Protein AF-A0A2X2TA11-F1 (afdb_monomer_lite)

pLDDT: mean 82.85, std 20.03, range [36.31, 98.5]

InterPro domains:
  IPR004534 L-seryl-tRNA(Sec) selenium transferase [MF_00423] (1-132)
  IPR015421 Pyridoxal phosphate-dependent transferase, major domain [G3DSA:3.40.640.10] (2-82)
  IPR015424 Pyridoxal phosphate-dependent transferase [SSF53383] (2-75)
  IPR018319 L-seryl-tRNA selenium transferase-like [PF03841] (3-104)

Organism: NCBI:txid158822

Structure (mmCIF, N/CA/C/O backbone):
data_AF-A0A2X2TA11-F1
#
_entry.id   AF-A0A2X2TA11-F1
#
loop_
_atom_site.group_PDB
_atom_site.id
_atom_site.type_symbol
_atom_site.label_atom_id
_atom_site.label_alt_id
_atom_site.label_comp_id
_atom_site.label_asym_id
_atom_site.label_entity_id
_atom_site.label_seq_id
_atom_site.pdbx_PDB_ins_code
_atom_site.Cartn_x
_atom_site.Cartn_y
_atom_site.Cartn_z
_atom_site.occupancy
_atom_site.B_iso_or_equiv
_atom_site.auth_seq_id
_atom_site.auth_comp_id
_atom_site.auth_asym_id
_atom_site.auth_atom_id
_atom_site.pdbx_PDB_model_num
ATOM 1 N N . MET A 1 1 ? -4.614 -11.323 -5.268 1.00 84.50 1 MET A N 1
ATOM 2 C CA . MET A 1 1 ? -4.773 -9.848 -5.232 1.00 84.50 1 MET A CA 1
ATOM 3 C C . MET A 1 1 ? -5.744 -9.474 -4.120 1.00 84.50 1 MET A C 1
ATOM 5 O O . MET A 1 1 ? -6.623 -10.289 -3.857 1.00 84.50 1 MET A O 1
ATOM 9 N N . PRO A 1 2 ? -5.615 -8.305 -3.462 1.00 90.44 2 PRO A N 1
ATOM 10 C CA . PRO A 1 2 ? -6.507 -7.909 -2.367 1.00 90.44 2 PRO A CA 1
ATOM 11 C C . PRO A 1 2 ? -7.999 -8.025 -2.713 1.00 90.44 2 PRO A C 1
ATOM 13 O O . PRO A 1 2 ? -8.773 -8.496 -1.892 1.00 90.44 2 PRO A O 1
ATOM 16 N N . GLN A 1 3 ? -8.385 -7.692 -3.947 1.00 91.44 3 GLN A N 1
ATOM 17 C CA . GLN A 1 3 ? -9.758 -7.811 -4.448 1.00 91.44 3 GLN A CA 1
ATOM 18 C C . GLN A 1 3 ? -10.260 -9.261 -4.445 1.00 91.44 3 GLN A C 1
ATOM 20 O O . GLN A 1 3 ? -11.369 -9.512 -3.988 1.00 91.44 3 GLN A O 1
ATOM 25 N N . GLN A 1 4 ? -9.431 -10.210 -4.897 1.00 95.94 4 GLN A N 1
ATOM 26 C CA . GLN A 1 4 ? -9.780 -11.634 -4.900 1.00 95.94 4 GLN A CA 1
ATOM 27 C C . GLN A 1 4 ? -9.968 -12.154 -3.474 1.00 95.94 4 GLN A C 1
ATOM 29 O O . GLN A 1 4 ? -10.971 -12.783 -3.193 1.00 95.94 4 GLN A O 1
ATOM 34 N N . LEU A 1 5 ? -9.063 -11.810 -2.551 1.00 96.31 5 LEU A N 1
ATOM 35 C CA . LEU A 1 5 ? -9.181 -12.229 -1.149 1.00 96.31 5 LEU A CA 1
ATOM 36 C C . LEU A 1 5 ? -10.492 -11.735 -0.518 1.00 96.31 5 LEU A C 1
ATOM 38 O O . LEU A 1 5 ? -11.152 -12.474 0.206 1.00 96.31 5 LEU A O 1
ATOM 42 N N . ILE A 1 6 ? -10.889 -10.494 -0.811 1.00 95.25 6 ILE A N 1
ATOM 43 C CA . ILE A 1 6 ? -12.180 -9.959 -0.365 1.00 95.25 6 ILE A CA 1
ATOM 44 C C . ILE A 1 6 ? -13.349 -10.714 -1.014 1.00 95.25 6 ILE A C 1
ATOM 46 O O . ILE A 1 6 ? -14.307 -11.041 -0.315 1.00 95.25 6 ILE A O 1
ATOM 50 N N . ALA A 1 7 ? -13.270 -11.017 -2.314 1.00 95.25 7 ALA A N 1
ATOM 51 C CA . ALA A 1 7 ? -14.279 -11.813 -3.017 1.00 95.25 7 ALA A CA 1
ATOM 52 C C . ALA A 1 7 ? -14.405 -13.238 -2.443 1.00 95.25 7 ALA A C 1
ATOM 54 O O . ALA A 1 7 ? -15.515 -13.747 -2.320 1.00 95.25 7 ALA A O 1
ATOM 55 N N . ASP A 1 8 ? -13.294 -13.824 -1.990 1.00 97.12 8 ASP A N 1
ATOM 56 C CA . ASP A 1 8 ? -13.226 -15.139 -1.339 1.00 97.12 8 ASP A CA 1
ATOM 57 C C . ASP A 1 8 ? -13.748 -15.118 0.116 1.00 97.12 8 ASP A C 1
ATOM 59 O O . ASP A 1 8 ? -13.696 -16.121 0.827 1.00 97.12 8 ASP A O 1
ATOM 63 N N . GLY A 1 9 ? -14.249 -13.975 0.596 1.00 95.50 9 GLY A N 1
ATOM 64 C CA . GLY A 1 9 ? -14.864 -13.840 1.917 1.00 95.50 9 GLY A CA 1
ATOM 65 C C . GLY A 1 9 ? -13.893 -13.495 3.049 1.00 95.50 9 GLY A C 1
ATOM 66 O O . GLY A 1 9 ? -14.302 -13.451 4.218 1.00 95.50 9 GLY A O 1
ATOM 67 N N . VAL A 1 10 ? -12.625 -13.190 2.744 1.00 97.69 10 VAL A N 1
ATOM 68 C CA . VAL A 1 10 ? -11.676 -12.699 3.750 1.00 97.69 10 VAL A CA 1
ATOM 69 C C . VAL A 1 10 ? -12.201 -11.388 4.336 1.00 97.69 10 VAL A C 1
ATOM 71 O O . VAL A 1 10 ? -12.511 -10.429 3.635 1.00 97.69 10 VAL A O 1
ATOM 74 N N . SER A 1 11 ? -12.316 -11.336 5.663 1.00 97.25 11 SER A N 1
ATOM 75 C CA . SER A 1 11 ? -12.972 -10.209 6.340 1.00 97.25 11 SER A CA 1
ATOM 76 C C . SER A 1 11 ? -12.091 -8.958 6.449 1.00 97.25 11 SER A C 1
ATOM 78 O O . SER A 1 11 ? -12.622 -7.855 6.605 1.00 97.25 11 SER A O 1
ATOM 80 N N . LEU A 1 12 ? -10.768 -9.128 6.381 1.00 97.50 12 LEU A N 1
ATOM 81 C CA . LEU A 1 12 ? -9.776 -8.061 6.460 1.00 97.50 12 LEU A CA 1
ATOM 82 C C . LEU A 1 12 ? -8.499 -8.470 5.714 1.00 97.50 12 LEU A C 1
ATOM 84 O O . LEU A 1 12 ? -7.983 -9.563 5.926 1.00 97.50 12 LEU A O 1
ATOM 88 N N . VAL A 1 13 ? -7.969 -7.578 4.885 1.00 97.88 13 VAL A N 1
ATOM 89 C CA . VAL A 1 13 ? -6.713 -7.755 4.149 1.00 97.88 13 VAL A CA 1
ATOM 90 C C . VAL A 1 13 ? -5.826 -6.551 4.431 1.00 97.88 13 VAL A C 1
ATOM 92 O O . VAL A 1 13 ? -6.295 -5.412 4.384 1.00 97.88 13 VAL A O 1
ATOM 95 N N . SER A 1 14 ? -4.544 -6.789 4.707 1.00 97.00 14 SER A N 1
ATOM 96 C CA . SER A 1 14 ? -3.542 -5.734 4.844 1.00 97.00 14 SER A CA 1
ATOM 97 C C . SER A 1 14 ? -2.377 -5.942 3.883 1.00 97.00 14 SER A C 1
ATOM 99 O O . SER A 1 14 ? -2.010 -7.071 3.559 1.00 97.00 14 SER A O 1
ATOM 101 N N . PHE A 1 15 ? -1.811 -4.846 3.386 1.00 97.25 15 PHE A N 1
ATOM 102 C CA . PHE A 1 15 ? -0.679 -4.880 2.463 1.00 97.25 15 PHE A CA 1
ATOM 103 C C . PHE A 1 15 ? 0.114 -3.569 2.488 1.00 97.25 15 PHE A C 1
ATOM 105 O O . PHE A 1 15 ? -0.362 -2.539 2.968 1.00 97.25 15 PHE A O 1
ATOM 112 N N . SER A 1 16 ? 1.349 -3.622 1.988 1.00 96.69 16 SER A N 1
ATOM 113 C CA . SER A 1 16 ? 2.240 -2.460 1.892 1.00 96.69 16 SER A CA 1
ATOM 114 C C . SER A 1 16 ? 1.967 -1.657 0.614 1.00 96.69 16 SER A C 1
ATOM 116 O O . SER A 1 16 ? 1.782 -2.245 -0.453 1.00 96.69 16 SER A O 1
ATOM 118 N N . GLY A 1 17 ? 1.980 -0.328 0.712 1.00 96.62 17 GLY A N 1
ATOM 119 C CA . GLY A 1 17 ? 1.769 0.585 -0.417 1.00 96.62 17 GLY A CA 1
ATOM 120 C C . GLY A 1 17 ? 2.990 0.789 -1.322 1.00 96.62 17 GLY A C 1
ATOM 121 O O . GLY A 1 17 ? 2.832 1.090 -2.499 1.00 96.62 17 GLY A O 1
ATOM 122 N N . ASP A 1 18 ? 4.196 0.557 -0.814 1.00 96.88 18 ASP A N 1
ATOM 123 C CA . ASP A 1 18 ? 5.486 0.784 -1.486 1.00 96.88 18 ASP A CA 1
ATOM 124 C C . ASP A 1 18 ? 6.047 -0.435 -2.225 1.00 96.88 18 ASP A C 1
ATOM 126 O O . ASP A 1 18 ? 7.089 -0.357 -2.872 1.00 96.88 18 ASP A O 1
ATOM 130 N N . LYS A 1 19 ? 5.359 -1.576 -2.140 1.00 94.44 19 LYS A N 1
ATOM 131 C CA . LYS A 1 19 ? 5.735 -2.804 -2.849 1.00 94.44 19 LYS A CA 1
ATOM 132 C C . LYS A 1 19 ? 5.117 -2.809 -4.247 1.00 94.44 19 LYS A C 1
ATOM 134 O O . LYS A 1 19 ? 5.320 -1.893 -5.034 1.00 94.44 19 LYS A O 1
ATOM 139 N N . LEU A 1 20 ? 4.317 -3.828 -4.556 1.00 94.38 20 LEU A N 1
ATOM 140 C CA . LEU A 1 20 ? 3.701 -3.996 -5.872 1.00 94.38 20 LEU A CA 1
ATOM 141 C C . LEU A 1 20 ? 2.702 -2.887 -6.219 1.00 94.38 20 LEU A C 1
ATOM 143 O O . LEU A 1 20 ? 2.486 -2.632 -7.397 1.00 94.38 20 LEU A O 1
ATOM 147 N N . LEU A 1 21 ? 2.129 -2.207 -5.217 1.00 95.75 21 LEU A N 1
ATOM 148 C CA . LEU A 1 21 ? 1.280 -1.045 -5.471 1.00 95.75 21 LEU A CA 1
ATOM 149 C C . LEU A 1 21 ? 2.086 0.130 -6.056 1.00 95.75 21 LEU A C 1
ATOM 151 O O . LEU A 1 21 ? 1.520 0.908 -6.814 1.00 95.75 21 LEU A O 1
ATOM 155 N N . GLY A 1 22 ? 3.386 0.247 -5.765 1.00 96.38 22 GLY A N 1
ATOM 156 C CA . GLY A 1 22 ? 4.263 1.280 -6.326 1.00 96.38 22 GLY A CA 1
ATOM 157 C C . GLY A 1 22 ? 4.032 2.700 -5.801 1.00 96.38 22 GLY A C 1
ATOM 158 O O . GLY A 1 22 ? 4.426 3.657 -6.462 1.00 96.38 22 GLY A O 1
ATOM 159 N N . GLY A 1 23 ? 3.379 2.835 -4.646 1.00 97.06 23 GLY A N 1
ATOM 160 C CA . GLY A 1 23 ? 3.151 4.101 -3.952 1.00 97.06 23 GLY A CA 1
ATOM 161 C C . GLY A 1 23 ? 4.181 4.388 -2.850 1.00 97.06 23 GLY A C 1
ATOM 162 O O . GLY A 1 23 ? 5.273 3.822 -2.853 1.00 97.06 23 GLY A O 1
ATOM 163 N N . PRO A 1 24 ? 3.863 5.279 -1.894 1.00 97.94 24 PRO A N 1
ATOM 164 C CA . PRO A 1 24 ? 4.735 5.571 -0.758 1.00 97.94 24 PRO A CA 1
ATOM 165 C C . PRO A 1 24 ? 4.691 4.461 0.303 1.00 97.94 24 PRO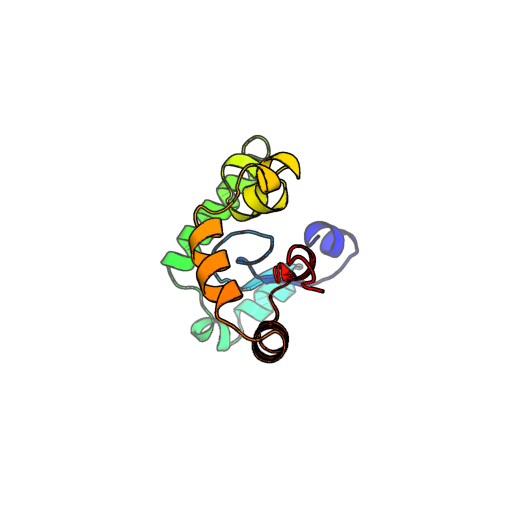 A C 1
ATOM 167 O O . PRO A 1 24 ? 3.796 3.608 0.302 1.00 97.94 24 PRO A O 1
ATOM 170 N N . GLN A 1 25 ? 5.620 4.517 1.264 1.00 97.31 25 GLN A N 1
ATOM 171 C CA . GLN A 1 25 ? 5.610 3.633 2.430 1.00 97.31 25 GLN A CA 1
ATOM 172 C C . GLN A 1 25 ? 4.316 3.833 3.228 1.00 97.31 25 GLN A C 1
ATOM 174 O O . GLN A 1 25 ? 4.113 4.851 3.885 1.00 97.31 25 GLN A O 1
ATOM 179 N N . ALA A 1 26 ? 3.432 2.841 3.171 1.00 97.25 26 ALA A N 1
ATOM 180 C CA . ALA A 1 26 ? 2.137 2.872 3.834 1.00 97.25 26 ALA A CA 1
ATOM 181 C C . ALA A 1 26 ? 1.662 1.453 4.162 1.00 97.25 26 ALA A C 1
ATOM 183 O O . ALA A 1 26 ? 1.904 0.515 3.402 1.00 97.25 26 ALA A O 1
ATOM 184 N N . GLY A 1 27 ? 0.947 1.303 5.277 1.00 96.94 27 GLY A N 1
ATOM 185 C CA . GLY A 1 27 ? 0.140 0.119 5.563 1.00 96.94 27 GLY A CA 1
ATOM 186 C C . GLY A 1 27 ? -1.308 0.379 5.163 1.00 96.94 27 GLY A C 1
ATOM 187 O O . GLY A 1 27 ? -1.940 1.280 5.710 1.00 96.94 27 GLY A O 1
ATOM 188 N N . ILE A 1 28 ? -1.831 -0.394 4.216 1.00 97.12 28 ILE A N 1
ATOM 189 C CA . ILE A 1 28 ? -3.209 -0.277 3.730 1.00 97.12 28 ILE A CA 1
ATOM 190 C C . ILE A 1 28 ? -4.008 -1.446 4.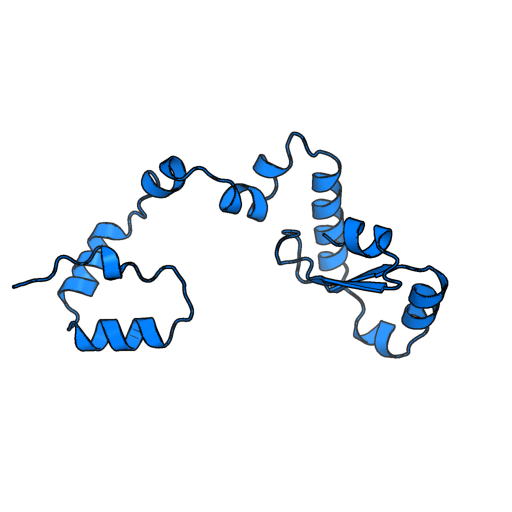291 1.00 97.12 28 ILE A C 1
ATOM 192 O O . ILE A 1 28 ? -3.554 -2.587 4.234 1.00 97.12 28 ILE A O 1
ATOM 196 N N . ILE A 1 29 ? -5.189 -1.160 4.837 1.00 97.06 29 ILE A N 1
ATOM 197 C CA . ILE A 1 29 ? -6.115 -2.160 5.372 1.00 97.06 29 ILE A CA 1
ATOM 198 C C . ILE A 1 29 ? -7.461 -1.984 4.667 1.00 97.06 29 ILE A C 1
ATOM 200 O O . ILE A 1 29 ? -8.022 -0.889 4.673 1.00 97.06 29 ILE A O 1
ATOM 204 N N . VAL A 1 30 ? -7.980 -3.061 4.081 1.00 96.88 30 VAL A N 1
ATOM 205 C CA . VAL A 1 30 ? -9.290 -3.114 3.414 1.00 96.88 30 VAL A CA 1
ATOM 206 C C . VAL A 1 30 ? -10.106 -4.275 3.976 1.00 96.88 30 VAL A C 1
ATOM 208 O O . VAL A 1 30 ? -9.548 -5.303 4.355 1.00 96.88 30 VAL A O 1
ATOM 211 N N . GLY A 1 31 ? -11.426 -4.131 4.066 1.00 96.81 31 GLY A N 1
ATOM 212 C CA . GLY A 1 31 ? -12.286 -5.186 4.599 1.00 96.81 31 GLY A CA 1
ATOM 213 C C . GLY A 1 31 ? -13.642 -4.680 5.072 1.00 96.81 31 GLY A C 1
ATOM 214 O O . GLY A 1 31 ? -14.101 -3.610 4.674 1.00 96.81 31 GLY A O 1
ATOM 215 N N . LYS A 1 32 ? -14.287 -5.462 5.942 1.00 97.00 32 LYS A N 1
ATOM 216 C CA . LYS A 1 32 ? -15.632 -5.172 6.460 1.00 97.00 32 LYS A CA 1
ATOM 217 C C . LYS A 1 32 ? -15.655 -3.883 7.285 1.00 97.00 32 LYS A C 1
ATOM 219 O O . LYS A 1 32 ? -14.847 -3.715 8.199 1.00 97.00 32 LYS A O 1
ATOM 224 N N . LYS A 1 33 ? -16.654 -3.027 7.035 1.00 97.44 33 LYS A N 1
ATOM 225 C CA . LYS A 1 33 ? -16.837 -1.723 7.700 1.00 97.44 33 LYS A CA 1
ATOM 226 C C . LYS A 1 33 ? -16.734 -1.802 9.229 1.00 97.44 33 LYS A C 1
ATOM 228 O O . LYS A 1 33 ? -15.927 -1.084 9.807 1.00 97.44 33 LYS A O 1
ATOM 233 N N . ALA A 1 34 ? -17.446 -2.739 9.860 1.00 97.88 34 ALA A N 1
ATOM 234 C CA . ALA A 1 34 ? -17.429 -2.912 11.317 1.00 97.88 34 ALA A CA 1
ATOM 235 C C . ALA A 1 34 ? -16.026 -3.218 11.887 1.00 97.88 34 ALA A C 1
ATOM 237 O O . ALA A 1 34 ? -15.677 -2.764 12.976 1.00 97.88 34 ALA A O 1
ATOM 238 N N . LEU A 1 35 ? -15.187 -3.961 11.149 1.00 97.81 35 LEU A N 1
ATOM 239 C CA . LEU A 1 35 ? -13.807 -4.242 11.565 1.00 97.81 35 LEU A CA 1
ATOM 240 C C . LEU A 1 35 ? -12.909 -3.016 11.392 1.00 97.81 35 LEU A C 1
ATOM 242 O O . LEU A 1 35 ? -12.091 -2.730 12.265 1.00 97.81 35 LEU A O 1
ATOM 246 N N . ILE A 1 36 ? -13.084 -2.268 10.300 1.00 97.69 36 ILE A N 1
ATOM 247 C CA . ILE A 1 36 ? -12.357 -1.016 10.067 1.00 97.69 36 ILE A CA 1
ATOM 248 C C . ILE A 1 36 ? -12.697 0.013 11.149 1.00 97.69 36 ILE A C 1
ATOM 250 O O . ILE A 1 36 ? -11.789 0.630 11.695 1.00 97.69 36 ILE A O 1
ATOM 254 N N . GLU A 1 37 ? -13.970 0.165 11.514 1.00 97.62 37 GLU A N 1
ATOM 255 C CA . GLU A 1 37 ? -14.410 1.065 12.590 1.00 97.62 37 GLU A CA 1
ATOM 256 C C . GLU A 1 37 ? -13.775 0.695 13.935 1.00 97.62 37 GLU A C 1
ATOM 258 O O . GLU A 1 37 ? -13.242 1.567 14.623 1.00 97.62 37 GLU A O 1
ATOM 263 N N . ARG A 1 38 ? -13.714 -0.602 14.262 1.00 97.44 38 ARG A N 1
ATOM 264 C CA . ARG A 1 38 ? -13.037 -1.096 15.470 1.00 97.44 38 ARG A CA 1
ATOM 265 C C . ARG A 1 38 ? -11.527 -0.825 15.465 1.00 97.44 38 ARG A C 1
ATOM 267 O O . ARG A 1 38 ? -10.962 -0.473 16.497 1.00 97.44 38 ARG A O 1
ATOM 274 N N . ILE A 1 39 ? -10.854 -0.968 14.322 1.00 96.81 39 ILE A N 1
ATOM 275 C CA . ILE A 1 39 ? -9.432 -0.596 14.183 1.00 96.81 39 ILE A CA 1
ATOM 276 C C . ILE A 1 39 ? -9.273 0.918 14.351 1.00 96.81 39 ILE A C 1
ATOM 278 O O . ILE A 1 39 ? -8.343 1.392 15.003 1.00 96.81 39 ILE A O 1
ATOM 282 N N . GLN A 1 40 ? -10.207 1.689 13.799 1.00 95.94 40 GLN A N 1
ATOM 283 C CA . GLN A 1 40 ? -10.189 3.141 13.861 1.00 95.94 40 GLN A CA 1
ATOM 284 C C . GLN A 1 40 ? -10.468 3.720 15.255 1.00 95.94 40 GLN A C 1
ATOM 286 O O . GLN A 1 40 ? -10.136 4.885 15.480 1.00 95.94 40 GLN A O 1
ATOM 291 N N . SER A 1 41 ? -11.057 2.959 16.175 1.00 97.06 41 SER A N 1
ATOM 292 C CA . SER A 1 41 ? -11.219 3.367 17.573 1.00 97.06 41 SER A CA 1
ATOM 293 C C . SER A 1 41 ? -10.023 2.986 18.455 1.00 97.06 41 SER A C 1
ATOM 295 O O . SER A 1 41 ? -9.989 3.356 19.625 1.00 97.06 41 SER A O 1
ATOM 297 N N . HIS A 1 42 ? -9.039 2.241 17.935 1.00 97.38 42 HIS A N 1
ATOM 298 C CA . HIS A 1 42 ? -7.903 1.771 18.727 1.00 97.38 42 HIS A CA 1
ATOM 299 C C . HIS A 1 42 ? -6.962 2.932 19.124 1.00 97.38 42 HIS A C 1
ATOM 301 O O . HIS A 1 42 ? -6.606 3.736 18.255 1.00 97.38 42 HIS A O 1
ATOM 307 N N . PRO A 1 43 ? -6.458 3.002 20.377 1.00 96.88 43 PRO A N 1
ATOM 308 C CA . PRO A 1 43 ? -5.584 4.093 20.838 1.00 96.88 43 PRO A CA 1
ATOM 309 C C . PRO A 1 43 ? -4.334 4.312 19.969 1.00 96.88 43 PRO A C 1
ATOM 311 O O . PRO A 1 43 ? -3.913 5.445 19.730 1.00 96.88 43 PRO A O 1
ATOM 314 N N . LEU A 1 44 ? -3.777 3.228 19.415 1.00 96.50 44 LEU A N 1
ATOM 315 C CA . LEU A 1 44 ? -2.616 3.292 18.516 1.00 96.50 44 LEU A CA 1
ATOM 316 C C . LEU A 1 44 ? -2.888 4.004 17.182 1.00 96.50 44 LEU A C 1
ATOM 318 O O . LEU A 1 44 ? -1.926 4.392 16.522 1.00 96.50 44 LEU A O 1
ATOM 322 N N . LYS A 1 45 ? -4.147 4.247 16.781 1.00 94.62 45 LYS A N 1
ATOM 323 C CA . LYS A 1 45 ? -4.460 4.967 15.531 1.00 94.62 45 LYS A CA 1
ATOM 324 C C . LYS A 1 45 ? -3.735 6.303 15.451 1.00 94.62 45 LYS A C 1
ATOM 326 O O . LYS A 1 45 ? -3.254 6.678 14.387 1.00 94.62 45 LYS A O 1
ATOM 331 N N . ARG A 1 46 ? -3.659 7.039 16.565 1.00 95.19 46 ARG A N 1
ATOM 332 C CA . ARG A 1 46 ? -3.026 8.361 16.571 1.00 95.19 46 ARG A CA 1
ATOM 333 C C . ARG A 1 46 ? -1.515 8.280 16.363 1.00 95.19 46 ARG A C 1
ATOM 335 O O . ARG A 1 46 ? -0.968 9.176 15.717 1.00 95.19 46 ARG A O 1
ATOM 342 N N . ALA A 1 47 ? -0.879 7.242 16.901 1.00 96.50 47 ALA A N 1
ATOM 343 C CA . ALA A 1 47 ? 0.553 6.994 16.772 1.00 96.50 47 ALA A CA 1
ATOM 344 C C . ALA A 1 47 ? 0.921 6.468 15.375 1.00 96.50 47 ALA A C 1
ATOM 346 O O . ALA A 1 47 ? 1.950 6.848 14.834 1.00 96.50 47 ALA A O 1
ATOM 347 N N . LEU A 1 48 ? 0.050 5.652 14.772 1.00 95.75 48 LEU A N 1
ATOM 348 C CA . LEU A 1 48 ? 0.255 5.024 13.460 1.00 95.75 48 LEU A CA 1
ATOM 349 C C . LEU A 1 48 ? -0.350 5.822 12.291 1.00 95.75 48 LEU A C 1
ATOM 351 O O . LEU A 1 48 ? -0.456 5.314 11.175 1.00 95.75 48 LEU A O 1
ATOM 355 N N . ARG A 1 49 ? -0.804 7.057 12.531 1.00 95.88 49 ARG A N 1
ATOM 356 C CA . ARG A 1 49 ? -1.433 7.883 11.496 1.00 95.88 49 ARG A CA 1
ATOM 357 C C . ARG A 1 49 ? -0.396 8.291 10.449 1.00 95.88 49 ARG A C 1
ATOM 359 O O . ARG A 1 49 ? 0.610 8.897 10.802 1.00 95.88 49 ARG A O 1
ATOM 366 N N . ALA A 1 50 ? -0.706 8.047 9.177 1.00 96.38 50 ALA A N 1
ATOM 367 C CA . ALA A 1 50 ? 0.090 8.539 8.058 1.00 96.38 50 ALA A CA 1
ATOM 368 C C . ALA A 1 50 ? 0.192 10.074 8.071 1.00 96.38 50 ALA A C 1
ATOM 370 O O . ALA A 1 50 ? -0.764 10.781 8.411 1.00 96.38 50 ALA A O 1
ATOM 371 N N . ASP A 1 51 ? 1.359 10.592 7.706 1.00 97.31 51 ASP A N 1
ATOM 372 C CA . ASP A 1 51 ? 1.578 12.022 7.548 1.00 97.31 51 ASP A CA 1
ATOM 373 C C . ASP A 1 51 ? 0.939 12.554 6.249 1.00 97.31 51 ASP A C 1
ATOM 375 O O . ASP A 1 51 ? 0.488 11.805 5.376 1.00 97.31 51 ASP A O 1
ATOM 379 N N . LYS A 1 52 ? 0.897 13.885 6.122 1.00 97.88 52 LYS A N 1
ATOM 380 C CA . LYS A 1 52 ? 0.257 14.573 4.993 1.00 97.88 52 LYS A CA 1
ATOM 381 C C . LYS A 1 52 ? 0.908 14.231 3.648 1.00 97.88 52 LYS A C 1
ATOM 383 O O . LYS A 1 52 ? 0.192 14.126 2.655 1.00 97.88 52 LYS A O 1
ATOM 388 N N . MET A 1 53 ? 2.229 14.058 3.609 1.00 98.25 53 MET A N 1
ATOM 389 C CA . MET A 1 53 ? 2.953 13.757 2.374 1.00 98.25 53 MET A CA 1
ATOM 390 C C . MET A 1 53 ? 2.693 12.320 1.936 1.00 98.25 53 MET A C 1
ATOM 392 O O . MET A 1 53 ? 2.395 12.095 0.765 1.00 98.25 53 MET A O 1
ATOM 396 N N . THR A 1 54 ? 2.707 11.369 2.872 1.00 97.94 54 THR A N 1
ATOM 397 C CA . THR A 1 54 ? 2.348 9.972 2.586 1.00 97.94 54 THR A CA 1
ATOM 398 C C . THR A 1 54 ? 0.926 9.863 2.040 1.00 97.94 54 THR A C 1
ATOM 400 O O . THR A 1 54 ? 0.707 9.181 1.040 1.00 97.94 54 THR A O 1
ATOM 403 N N . LEU A 1 55 ? -0.044 10.573 2.629 1.00 98.19 55 LEU A N 1
ATOM 404 C CA . LEU A 1 55 ? -1.421 10.583 2.124 1.00 98.19 55 LEU A CA 1
ATOM 405 C C . LEU A 1 55 ? -1.527 11.195 0.719 1.00 98.19 55 LEU A C 1
ATOM 407 O O . LEU A 1 55 ? -2.170 10.600 -0.142 1.00 98.19 55 LEU A O 1
ATOM 411 N N . ALA A 1 56 ? -0.866 12.328 0.462 1.00 98.50 56 ALA A N 1
ATOM 412 C CA . ALA A 1 56 ? -0.880 12.975 -0.853 1.00 98.50 56 ALA A CA 1
ATOM 413 C C . ALA A 1 56 ? -0.222 12.106 -1.942 1.00 98.50 56 ALA A C 1
ATOM 415 O O . ALA A 1 56 ? -0.753 11.969 -3.044 1.00 98.50 56 ALA A O 1
ATOM 416 N N . ALA A 1 57 ? 0.912 11.473 -1.630 1.00 98.25 57 ALA A N 1
ATOM 417 C CA . ALA A 1 57 ? 1.597 10.567 -2.547 1.00 98.25 57 ALA A CA 1
ATOM 418 C C . ALA A 1 57 ? 0.781 9.290 -2.808 1.00 98.25 57 ALA A C 1
ATOM 420 O O . ALA A 1 57 ? 0.723 8.808 -3.943 1.00 98.25 57 ALA A O 1
ATOM 421 N N . LEU A 1 58 ? 0.113 8.754 -1.780 1.00 98.38 58 LEU A N 1
ATOM 422 C CA . LEU A 1 58 ? -0.765 7.599 -1.932 1.00 98.38 58 LEU A CA 1
ATOM 423 C C . LEU A 1 58 ? -1.985 7.947 -2.792 1.00 98.38 58 LEU A C 1
ATOM 425 O O . LEU A 1 58 ? -2.321 7.180 -3.688 1.00 98.38 58 LEU A O 1
ATOM 429 N N . GLU A 1 59 ? -2.606 9.110 -2.585 1.00 98.31 59 GLU A N 1
ATOM 430 C CA . GLU A 1 59 ? -3.707 9.587 -3.427 1.00 98.31 59 GLU A CA 1
ATOM 431 C C . GLU A 1 59 ? -3.276 9.719 -4.892 1.00 98.31 59 GLU A C 1
ATOM 433 O O . GLU A 1 59 ? -3.946 9.189 -5.778 1.00 98.31 59 GLU A O 1
ATOM 438 N N . ALA A 1 60 ? -2.137 10.367 -5.157 1.00 98.12 60 ALA A N 1
ATOM 439 C CA . ALA A 1 60 ? -1.601 10.498 -6.509 1.00 98.12 60 ALA A CA 1
ATOM 440 C C . ALA A 1 60 ? -1.354 9.127 -7.160 1.00 98.12 60 ALA A C 1
ATOM 442 O O . ALA A 1 60 ? -1.708 8.924 -8.320 1.00 98.12 60 ALA A O 1
ATOM 443 N N . THR A 1 61 ? -0.821 8.168 -6.394 1.00 97.94 61 THR A N 1
ATOM 444 C CA . THR A 1 61 ? -0.628 6.783 -6.848 1.00 97.94 61 THR A CA 1
ATOM 445 C C . THR A 1 61 ? -1.963 6.135 -7.210 1.00 97.94 61 THR A C 1
ATOM 447 O O . THR A 1 61 ? -2.114 5.611 -8.308 1.00 97.94 61 THR A O 1
ATOM 450 N N . LEU A 1 62 ? -2.962 6.197 -6.324 1.00 97.00 62 LEU A N 1
ATOM 451 C CA . LEU A 1 62 ? -4.276 5.590 -6.554 1.00 97.00 62 LEU A CA 1
ATOM 452 C C . LEU A 1 62 ? -5.032 6.238 -7.722 1.00 97.00 62 LEU A C 1
ATOM 454 O O . LEU A 1 62 ? -5.776 5.546 -8.411 1.00 97.00 62 LEU A O 1
ATOM 458 N N . ARG A 1 63 ? -4.819 7.532 -7.995 1.00 97.94 63 ARG A N 1
ATOM 459 C CA . ARG A 1 63 ? -5.346 8.193 -9.200 1.00 97.94 63 ARG A CA 1
ATOM 460 C C . ARG A 1 63 ? -4.757 7.608 -10.484 1.00 97.94 63 ARG A C 1
ATOM 462 O O . ARG A 1 63 ? -5.486 7.484 -11.458 1.00 97.94 63 ARG A O 1
ATOM 469 N N . LEU A 1 64 ? -3.488 7.186 -10.496 1.00 97.69 64 LEU A N 1
ATOM 470 C CA . LEU A 1 64 ? -2.922 6.483 -11.658 1.00 97.69 64 LEU A CA 1
ATOM 471 C C . LEU A 1 64 ? -3.644 5.154 -11.916 1.00 97.69 64 LEU A C 1
ATOM 473 O O . LEU A 1 64 ? -3.912 4.828 -13.065 1.00 97.69 64 LEU A O 1
ATOM 477 N N . TYR A 1 65 ? -4.024 4.420 -10.863 1.00 96.62 65 TYR A N 1
ATOM 478 C CA . TYR A 1 65 ? -4.778 3.163 -10.992 1.00 96.62 65 TYR A CA 1
ATOM 479 C C . TYR A 1 65 ? -6.194 3.338 -11.564 1.00 96.62 65 TYR A C 1
ATOM 481 O O . TYR A 1 65 ? -6.791 2.351 -11.987 1.00 96.62 65 TYR A O 1
ATOM 489 N N . GLN A 1 66 ? -6.728 4.564 -11.609 1.00 96.81 66 GLN A N 1
ATOM 490 C CA . GLN A 1 66 ? -7.997 4.867 -12.285 1.00 96.81 66 GLN A CA 1
ATOM 491 C C . GLN A 1 66 ? -7.845 4.966 -13.814 1.00 96.81 66 GLN A C 1
ATOM 493 O O . GLN A 1 66 ? -8.851 4.969 -14.516 1.00 96.81 66 GLN A O 1
ATOM 498 N N . HIS A 1 67 ? -6.607 5.010 -14.316 1.00 97.12 67 HIS A N 1
ATOM 499 C CA . HIS A 1 67 ? -6.243 5.116 -15.732 1.00 97.12 67 HIS A CA 1
ATOM 500 C C . HIS A 1 67 ? -5.401 3.900 -16.166 1.00 97.12 67 HIS A C 1
ATOM 502 O O . HIS A 1 67 ? -4.198 4.038 -16.427 1.00 97.12 67 HIS A O 1
ATOM 508 N N . PRO A 1 68 ? -5.983 2.683 -16.179 1.00 94.88 68 PRO A N 1
ATOM 509 C CA . PRO A 1 68 ? -5.249 1.443 -16.441 1.00 94.88 68 PRO A CA 1
ATOM 510 C C . PRO A 1 68 ? -4.510 1.441 -17.787 1.00 94.88 68 PRO A C 1
ATOM 512 O O . PRO A 1 68 ? -3.452 0.827 -17.897 1.00 94.88 68 PRO A O 1
ATOM 515 N N . GLU A 1 69 ? -5.019 2.166 -18.781 1.00 96.88 69 GLU A N 1
ATOM 516 C CA . GLU A 1 69 ? -4.452 2.298 -20.122 1.00 96.88 69 GLU A CA 1
ATOM 517 C C . GLU A 1 69 ? -3.080 2.988 -20.153 1.00 96.88 69 GLU A C 1
ATOM 519 O O . GLU A 1 69 ? -2.265 2.671 -21.011 1.00 96.88 69 GLU A O 1
ATOM 524 N N . THR A 1 70 ? -2.790 3.880 -19.196 1.00 96.69 70 THR A N 1
ATOM 525 C CA . THR A 1 70 ? -1.480 4.561 -19.082 1.00 96.69 70 THR A CA 1
ATOM 526 C C . THR A 1 70 ? -0.683 4.138 -17.846 1.00 96.69 70 THR A C 1
ATOM 528 O O . THR A 1 70 ? 0.431 4.613 -17.610 1.00 96.69 70 THR A O 1
ATOM 531 N N . LEU A 1 71 ? -1.234 3.237 -17.030 1.00 96.75 71 LEU A N 1
ATOM 532 C CA . LEU A 1 71 ? -0.699 2.896 -15.714 1.00 96.75 71 LEU A CA 1
ATOM 533 C C . LEU A 1 71 ? 0.730 2.341 -15.782 1.00 96.75 71 LEU A C 1
ATOM 535 O O . LEU A 1 71 ? 1.589 2.761 -15.006 1.00 96.75 71 LEU A O 1
ATOM 539 N N . VAL A 1 72 ? 0.993 1.424 -16.716 1.00 96.31 72 VAL A N 1
ATOM 540 C CA . VAL A 1 72 ? 2.311 0.788 -16.878 1.00 96.31 72 VAL A CA 1
ATOM 541 C C . VAL A 1 72 ? 3.383 1.803 -17.269 1.00 96.31 72 VAL A C 1
ATOM 543 O O . VAL A 1 72 ? 4.518 1.699 -16.821 1.00 96.31 72 VAL A O 1
ATOM 546 N N . GLU A 1 73 ? 3.042 2.817 -18.058 1.00 95.50 73 GLU A N 1
ATOM 547 C CA . GLU A 1 73 ? 3.992 3.840 -18.503 1.00 95.50 73 GLU A CA 1
ATOM 548 C C . GLU A 1 73 ? 4.295 4.862 -17.402 1.00 95.50 73 GLU A C 1
ATOM 550 O O . GLU A 1 73 ? 5.433 5.330 -17.250 1.00 95.50 73 GLU A O 1
ATOM 555 N N . ARG A 1 74 ? 3.263 5.207 -16.621 1.00 96.62 74 ARG A N 1
ATOM 556 C CA . ARG A 1 74 ? 3.307 6.282 -15.626 1.00 96.62 74 ARG A CA 1
ATOM 557 C C . ARG A 1 74 ? 3.770 5.823 -14.251 1.00 96.62 74 ARG A C 1
ATOM 559 O O . ARG A 1 74 ? 4.381 6.623 -13.546 1.00 96.62 74 ARG A O 1
ATOM 566 N N . LEU A 1 75 ? 3.504 4.575 -13.860 1.00 97.56 75 LEU A N 1
ATOM 567 C CA . LEU A 1 75 ? 3.891 4.052 -12.552 1.00 97.56 75 LEU A CA 1
ATOM 568 C C . LEU A 1 75 ? 5.250 3.335 -12.631 1.00 97.56 75 LEU A C 1
ATOM 570 O O . LEU A 1 75 ? 5.329 2.251 -13.215 1.00 97.56 75 LEU A O 1
ATOM 574 N N . PRO A 1 76 ? 6.326 3.874 -12.019 1.00 95.81 76 PRO A N 1
ATOM 575 C CA . PRO A 1 76 ? 7.680 3.346 -12.198 1.00 95.81 76 PRO A CA 1
ATOM 576 C C . PRO A 1 76 ? 7.829 1.869 -11.835 1.00 95.81 76 PRO A C 1
ATOM 578 O O . PRO A 1 76 ? 8.516 1.138 -12.545 1.00 95.81 76 PRO A O 1
ATOM 581 N N . THR A 1 77 ? 7.176 1.426 -10.758 1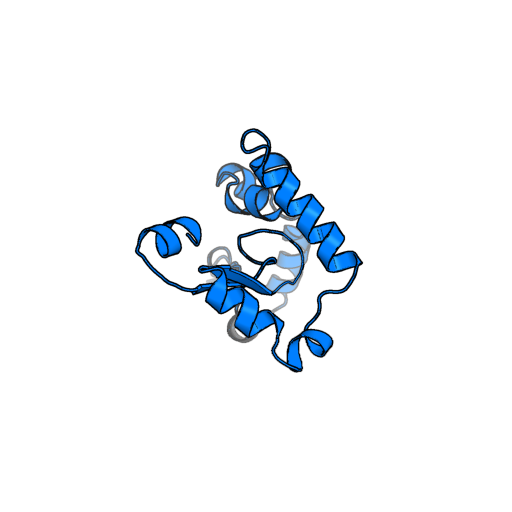.00 96.44 77 THR A N 1
ATOM 582 C CA . THR A 1 77 ? 7.223 0.029 -10.314 1.00 96.44 77 THR A CA 1
ATOM 583 C C . THR A 1 77 ? 6.701 -0.912 -11.390 1.00 96.44 77 THR 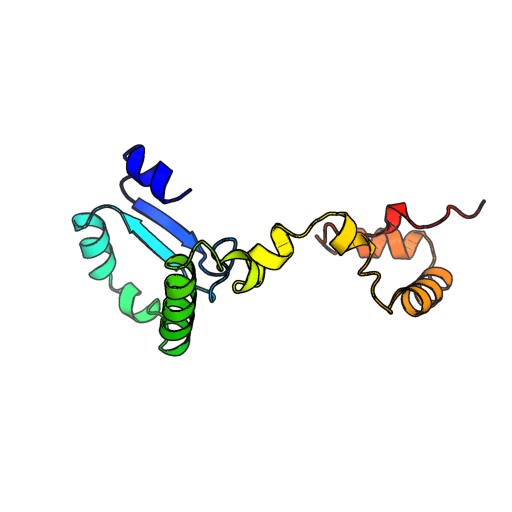A C 1
ATOM 585 O O . THR A 1 77 ? 7.375 -1.882 -11.723 1.00 96.44 77 THR A O 1
ATOM 588 N N . LEU A 1 78 ? 5.545 -0.609 -11.987 1.00 95.94 78 LEU A N 1
ATOM 589 C CA . LEU A 1 78 ? 4.982 -1.447 -13.043 1.00 95.94 78 LEU A CA 1
ATOM 590 C C . LEU A 1 78 ? 5.824 -1.352 -14.310 1.00 95.94 78 LEU A C 1
ATOM 592 O O . LEU A 1 78 ? 6.238 -2.389 -14.813 1.00 95.94 78 LEU A O 1
ATOM 596 N N . ARG A 1 79 ? 6.211 -0.141 -14.730 1.00 95.38 79 ARG A N 1
ATOM 597 C CA . ARG A 1 79 ? 7.092 0.067 -15.889 1.00 95.38 79 ARG A CA 1
ATOM 598 C C . ARG A 1 79 ? 8.352 -0.792 -15.846 1.00 95.38 79 ARG A C 1
ATOM 600 O O . ARG A 1 79 ? 8.781 -1.333 -16.859 1.00 95.38 79 ARG A O 1
ATOM 607 N N . LEU A 1 80 ? 8.988 -0.881 -14.678 1.00 94.25 80 LEU A N 1
ATOM 608 C CA . LEU A 1 80 ? 10.228 -1.636 -14.503 1.00 94.25 80 LEU A CA 1
ATOM 609 C C . LEU A 1 80 ? 10.003 -3.145 -14.378 1.00 94.25 80 LEU A C 1
ATOM 611 O O . LEU A 1 80 ? 10.901 -3.904 -14.746 1.00 94.25 80 LEU A O 1
ATOM 615 N N . LEU A 1 81 ? 8.855 -3.579 -13.855 1.00 94.94 81 LEU A N 1
ATOM 616 C CA . LEU A 1 81 ? 8.524 -4.998 -13.696 1.00 94.94 81 LEU A CA 1
ATOM 617 C C . LEU A 1 81 ? 7.957 -5.627 -14.973 1.00 94.94 81 LEU A C 1
ATOM 619 O O . LEU A 1 81 ? 8.107 -6.830 -15.154 1.00 94.94 81 LEU A O 1
ATOM 623 N N . THR A 1 82 ? 7.333 -4.842 -15.853 1.00 94.19 82 THR A N 1
ATOM 624 C CA . THR A 1 82 ? 6.692 -5.335 -17.085 1.00 94.19 82 THR A CA 1
ATOM 625 C C . THR A 1 82 ? 7.467 -5.007 -18.360 1.00 94.19 82 THR A C 1
ATOM 627 O O . THR A 1 82 ? 6.972 -5.267 -19.453 1.00 94.19 82 THR A O 1
ATOM 630 N N . ARG A 1 83 ? 8.660 -4.408 -18.252 1.00 93.12 83 ARG A N 1
ATOM 631 C CA . ARG A 1 83 ? 9.544 -4.171 -19.407 1.00 93.12 83 ARG A CA 1
ATOM 632 C C . ARG A 1 83 ? 9.958 -5.485 -20.069 1.00 93.12 83 ARG A C 1
ATOM 634 O O . ARG A 1 83 ? 10.085 -6.509 -19.393 1.00 93.12 83 ARG A O 1
ATOM 641 N N . SER A 1 84 ? 10.215 -5.439 -21.372 1.00 92.94 84 SER A N 1
ATOM 642 C CA . SER A 1 84 ? 10.635 -6.623 -22.120 1.00 92.94 84 SER A CA 1
ATOM 643 C C . SER A 1 84 ? 12.045 -7.073 -21.718 1.00 92.94 84 SER A C 1
ATOM 645 O O . SER A 1 84 ? 12.852 -6.297 -21.196 1.00 92.94 84 SER A O 1
ATOM 647 N N . ALA A 1 85 ? 12.369 -8.340 -21.983 1.00 90.44 85 ALA A N 1
ATOM 648 C CA . ALA A 1 85 ? 13.736 -8.823 -21.819 1.00 90.44 85 ALA A CA 1
ATOM 649 C C . ALA A 1 85 ? 14.705 -8.043 -22.723 1.00 90.44 85 ALA A C 1
ATOM 651 O O . ALA A 1 85 ? 15.802 -7.708 -22.286 1.00 90.44 85 ALA A O 1
ATOM 652 N N . GLU A 1 86 ? 14.299 -7.700 -23.944 1.00 91.00 86 GLU A N 1
ATOM 653 C CA . GLU A 1 86 ? 15.101 -6.908 -24.883 1.00 91.00 86 GLU A CA 1
ATOM 654 C C . GLU A 1 86 ? 15.443 -5.523 -24.312 1.00 91.00 86 GLU A C 1
ATOM 656 O O . GLU A 1 86 ? 16.606 -5.123 -24.340 1.00 91.00 86 GLU A O 1
ATOM 661 N N . ASP A 1 87 ? 14.482 -4.839 -23.680 1.00 89.19 87 ASP A N 1
ATOM 662 C CA . ASP A 1 87 ? 14.703 -3.551 -22.999 1.00 89.19 87 ASP A CA 1
ATOM 663 C C . ASP A 1 87 ? 15.665 -3.660 -21.810 1.00 89.19 87 ASP A C 1
ATOM 665 O O . ASP A 1 87 ? 16.373 -2.711 -21.464 1.00 89.19 87 ASP A O 1
ATOM 669 N N . ILE A 1 88 ? 15.677 -4.814 -21.138 1.00 87.56 88 ILE A N 1
ATOM 670 C CA . ILE A 1 88 ? 16.628 -5.091 -20.059 1.00 87.56 88 ILE A CA 1
ATOM 671 C C . ILE A 1 88 ? 18.034 -5.270 -20.636 1.00 87.56 88 ILE A C 1
ATOM 673 O O . ILE A 1 88 ? 18.978 -4.704 -20.088 1.00 87.56 88 ILE A O 1
ATOM 677 N N . HIS A 1 89 ? 18.176 -6.019 -21.733 1.00 83.69 89 HIS A N 1
ATOM 678 C CA . HIS A 1 89 ? 19.474 -6.297 -22.355 1.00 83.69 89 HIS A CA 1
ATOM 679 C C . HIS A 1 89 ? 20.070 -5.071 -23.053 1.00 83.69 89 HIS A C 1
ATOM 681 O O . HIS A 1 89 ? 21.281 -4.868 -22.991 1.00 83.69 89 HIS A O 1
ATOM 687 N N . SER A 1 90 ? 19.240 -4.238 -23.686 1.00 82.69 90 SER A N 1
ATOM 688 C CA . SER A 1 90 ? 19.682 -3.003 -24.345 1.00 82.69 90 SER A CA 1
ATOM 689 C C . SER A 1 90 ? 20.148 -1.944 -23.341 1.00 82.69 90 SER A C 1
ATOM 691 O O . SER A 1 90 ? 21.055 -1.163 -23.629 1.00 82.69 90 SER A O 1
ATOM 693 N N . ARG A 1 91 ? 19.608 -1.964 -22.115 1.00 72.56 91 ARG A N 1
ATOM 694 C CA . ARG A 1 91 ? 20.121 -1.198 -20.972 1.00 72.56 91 ARG A CA 1
ATOM 695 C C . ARG A 1 91 ? 21.304 -1.905 -20.313 1.00 72.56 91 ARG A C 1
ATOM 697 O O . ARG A 1 91 ? 21.249 -2.280 -19.142 1.00 72.56 91 ARG A O 1
ATOM 704 N N . GLN A 1 92 ? 22.419 -2.009 -21.031 1.00 63.44 92 GLN A N 1
ATOM 705 C CA . GLN A 1 92 ? 23.695 -2.247 -20.362 1.00 63.44 92 GLN A CA 1
ATOM 706 C C . GLN A 1 92 ? 24.062 -0.995 -19.556 1.00 63.44 92 GLN A C 1
ATOM 708 O O . GLN A 1 92 ? 24.150 0.096 -20.126 1.00 63.44 92 GLN A O 1
ATOM 713 N N . PRO A 1 93 ? 24.253 -1.092 -18.230 1.00 60.84 93 PRO A N 1
ATOM 714 C CA . PRO A 1 93 ? 24.753 0.044 -17.482 1.00 60.84 93 PRO A CA 1
ATOM 715 C C . PRO A 1 93 ? 26.130 0.421 -18.039 1.00 60.84 93 PRO A C 1
ATOM 717 O O . PRO A 1 93 ? 26.999 -0.437 -18.198 1.00 60.84 93 PRO A O 1
ATOM 720 N N . ALA A 1 94 ? 26.362 1.720 -18.252 1.00 59.09 94 ALA A N 1
ATOM 721 C CA . ALA A 1 94 ? 27.675 2.272 -18.613 1.00 59.09 94 ALA A CA 1
ATOM 722 C C . ALA A 1 94 ? 28.784 1.916 -17.595 1.00 59.09 94 ALA A C 1
ATOM 724 O O . ALA A 1 94 ? 29.960 2.176 -17.821 1.00 59.09 94 ALA A O 1
ATOM 725 N N . CYS A 1 95 ? 28.417 1.286 -16.476 1.00 57.44 95 CYS A N 1
ATOM 726 C CA . CYS A 1 95 ? 29.324 0.681 -15.519 1.00 57.44 95 CYS A CA 1
ATOM 727 C C . CYS A 1 95 ? 30.081 -0.543 -16.051 1.00 57.44 95 CYS A C 1
ATOM 729 O O . CYS A 1 95 ? 31.016 -0.943 -15.377 1.00 57.44 95 CYS A O 1
ATOM 731 N N . GLY A 1 96 ? 29.742 -1.140 -17.202 1.00 62.75 96 GLY A N 1
ATOM 732 C CA . GLY A 1 96 ? 30.426 -2.337 -17.723 1.00 62.75 96 GLY A CA 1
ATOM 733 C C . GLY A 1 96 ? 31.967 -2.268 -17.682 1.00 62.75 96 GLY A C 1
ATOM 734 O O . GLY A 1 96 ? 32.586 -3.138 -17.073 1.00 62.75 96 GLY A O 1
ATOM 735 N N . PRO A 1 97 ? 32.611 -1.216 -18.224 1.00 63.88 97 PRO A N 1
ATOM 736 C CA . PRO A 1 97 ? 34.070 -1.087 -18.216 1.00 63.88 97 PRO A CA 1
ATOM 737 C C . PRO A 1 97 ? 34.665 -0.861 -16.817 1.00 63.88 97 PRO A C 1
ATOM 739 O O . PRO A 1 97 ? 35.676 -1.470 -16.471 1.00 63.88 97 PRO A O 1
ATOM 742 N N . HIS A 1 98 ? 34.028 -0.020 -15.993 1.00 63.28 98 HIS A N 1
ATOM 743 C CA . HIS A 1 98 ? 34.484 0.275 -14.628 1.00 63.28 98 HIS A CA 1
ATOM 744 C C . HIS A 1 98 ? 34.272 -0.897 -13.666 1.00 63.28 98 HIS A C 1
ATOM 746 O O . HIS A 1 98 ? 35.094 -1.144 -12.790 1.00 63.28 98 HIS A O 1
ATOM 752 N N . LEU A 1 99 ? 33.179 -1.638 -13.830 1.00 66.81 99 LEU A N 1
ATOM 753 C CA . LEU A 1 99 ? 32.918 -2.842 -13.061 1.00 66.81 99 LEU A CA 1
ATOM 754 C C . LEU A 1 99 ? 33.897 -3.935 -13.488 1.00 66.81 99 LEU A C 1
ATOM 756 O O . LEU A 1 99 ? 34.475 -4.582 -12.628 1.00 66.81 99 LEU A O 1
ATOM 760 N N . ASN A 1 100 ? 34.170 -4.084 -14.788 1.00 66.50 100 ASN A N 1
ATOM 761 C CA . ASN A 1 100 ? 35.145 -5.055 -15.280 1.00 66.50 100 ASN A CA 1
ATOM 762 C C . ASN A 1 100 ? 36.568 -4.776 -14.782 1.00 66.50 100 ASN A C 1
ATOM 764 O O . ASN A 1 100 ? 37.261 -5.728 -14.440 1.00 66.50 100 ASN A O 1
ATOM 768 N N . SER A 1 101 ? 37.009 -3.517 -14.687 1.00 68.06 101 SER A N 1
ATOM 769 C CA . SER A 1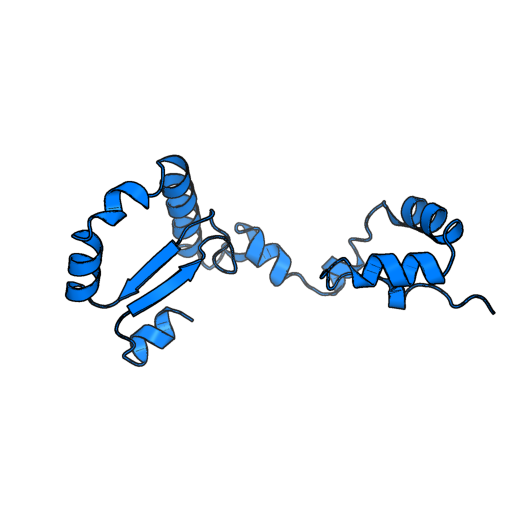 101 ? 38.341 -3.206 -14.146 1.00 68.06 101 SER A CA 1
ATOM 770 C C . SER A 1 101 ? 38.450 -3.509 -12.647 1.00 68.06 101 SER A C 1
ATOM 772 O O . SER A 1 101 ? 39.444 -4.086 -12.208 1.00 68.06 101 SER A O 1
ATOM 774 N N . VAL A 1 102 ? 37.403 -3.214 -11.869 1.00 72.12 102 VAL A N 1
ATOM 775 C CA . VAL A 1 102 ? 37.337 -3.560 -10.439 1.00 72.12 102 VAL A CA 1
ATOM 776 C C . VAL A 1 102 ? 37.265 -5.077 -10.244 1.00 72.12 102 VAL A C 1
ATOM 778 O O . VAL A 1 102 ? 38.017 -5.630 -9.442 1.00 72.12 102 VAL A O 1
ATOM 781 N N . LEU A 1 103 ? 36.425 -5.775 -11.012 1.00 66.62 103 LEU A N 1
ATOM 782 C C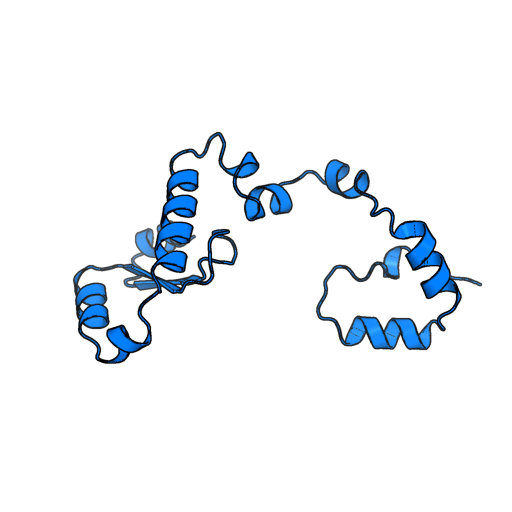A . LEU A 1 103 ? 36.300 -7.235 -10.970 1.00 66.62 103 LEU A CA 1
ATOM 783 C C . LEU A 1 103 ? 37.595 -7.934 -11.407 1.00 66.62 103 LEU A C 1
ATOM 785 O O . LEU A 1 103 ? 37.960 -8.937 -10.804 1.00 66.62 103 LEU A O 1
ATOM 789 N N . ALA A 1 104 ? 38.318 -7.395 -12.394 1.00 68.25 104 ALA A N 1
ATOM 790 C CA . ALA A 1 104 ? 39.609 -7.925 -12.839 1.00 68.25 104 ALA A CA 1
ATOM 791 C C . ALA A 1 104 ? 40.715 -7.786 -11.778 1.00 68.25 104 ALA A C 1
ATOM 793 O O . ALA A 1 104 ? 41.671 -8.558 -11.790 1.00 68.25 104 ALA A O 1
ATOM 794 N N . SER A 1 105 ? 40.581 -6.820 -10.865 1.00 70.00 105 SER A N 1
ATOM 795 C CA . SER A 1 105 ? 41.508 -6.600 -9.747 1.00 70.00 105 SER A CA 1
ATOM 796 C C . SER A 1 105 ? 41.160 -7.392 -8.476 1.00 70.00 105 SER A C 1
ATOM 798 O O . SER A 1 105 ? 41.968 -7.440 -7.553 1.00 70.00 105 SER A O 1
ATOM 800 N N . CYS A 1 106 ? 39.982 -8.024 -8.419 1.00 62.84 106 CYS A N 1
ATOM 801 C CA . CYS A 1 106 ? 39.516 -8.795 -7.265 1.00 62.84 106 CYS A CA 1
ATOM 802 C C . CYS A 1 106 ? 39.746 -10.295 -7.458 1.00 62.84 106 CYS A C 1
ATOM 804 O O . CYS A 1 106 ? 39.482 -10.857 -8.522 1.00 62.84 106 CYS A O 1
ATOM 806 N N . SER A 1 107 ? 40.161 -10.981 -6.394 1.00 63.84 107 SER A N 1
ATOM 807 C CA . SER A 1 107 ? 40.260 -12.439 -6.423 1.00 63.84 107 SER A CA 1
ATOM 808 C C . SER A 1 107 ? 38.866 -13.089 -6.457 1.00 63.84 107 SER A C 1
ATOM 810 O O . SER A 1 107 ? 37.886 -12.592 -5.890 1.00 63.84 107 SER A O 1
ATOM 812 N N . THR A 1 108 ? 38.748 -14.254 -7.097 1.00 61.47 108 THR A N 1
ATOM 813 C CA . THR A 1 108 ? 37.485 -15.011 -7.199 1.00 61.47 108 THR A CA 1
ATOM 814 C C . THR A 1 108 ? 36.906 -15.406 -5.834 1.00 61.47 108 THR A C 1
ATOM 816 O O . THR A 1 108 ? 35.697 -15.617 -5.713 1.00 61.47 108 THR A O 1
ATOM 819 N N . SER A 1 109 ? 37.734 -15.497 -4.790 1.00 59.56 109 SER A N 1
ATOM 820 C CA . SER A 1 109 ? 37.311 -15.769 -3.411 1.00 59.56 109 SER A CA 1
ATOM 821 C C . SER A 1 109 ? 36.648 -14.553 -2.749 1.00 59.56 109 SER A C 1
ATOM 823 O O . SER A 1 109 ? 35.631 -14.714 -2.066 1.00 59.56 109 SER A O 1
ATOM 825 N N . GLU A 1 110 ? 37.148 -13.340 -2.997 1.00 61.66 110 GLU A N 1
ATOM 826 C CA . GLU A 1 110 ? 36.574 -12.085 -2.492 1.00 61.66 110 GLU A CA 1
ATOM 827 C C . GLU A 1 110 ? 35.207 -11.793 -3.120 1.00 61.66 110 GLU A C 1
ATOM 829 O O . GLU A 1 110 ? 34.248 -11.483 -2.407 1.00 61.66 110 GLU A O 1
ATOM 834 N N . LEU A 1 111 ? 35.069 -12.028 -4.429 1.00 60.62 111 LEU A N 1
ATOM 835 C CA . LEU A 1 111 ? 33.804 -11.860 -5.156 1.00 60.62 111 LEU A CA 1
ATOM 836 C C . LEU A 1 111 ? 32.708 -12.807 -4.648 1.00 60.62 111 LEU A C 1
ATOM 838 O O . LEU A 1 111 ? 31.578 -12.389 -4.378 1.00 60.62 111 LEU A O 1
ATOM 842 N N . LYS A 1 112 ? 33.053 -14.081 -4.415 1.00 57.41 112 LYS A N 1
ATOM 843 C CA . LYS A 1 112 ? 32.130 -15.072 -3.835 1.00 57.41 112 LYS A CA 1
ATOM 844 C C . LYS A 1 112 ? 31.732 -14.735 -2.392 1.00 57.41 112 LYS A C 1
ATOM 846 O O . LYS A 1 112 ? 30.666 -15.155 -1.937 1.00 57.41 112 LYS A O 1
ATOM 851 N N . ARG A 1 113 ? 32.575 -14.030 -1.630 1.00 56.84 113 ARG A N 1
ATOM 852 C CA . ARG A 1 113 ? 32.263 -13.596 -0.256 1.00 56.84 113 ARG A CA 1
ATOM 853 C C . ARG A 1 113 ? 31.345 -12.372 -0.247 1.00 56.84 113 ARG A C 1
ATOM 855 O O . ARG A 1 113 ? 30.438 -12.324 0.581 1.00 56.84 113 ARG A O 1
ATOM 862 N N . ALA A 1 114 ? 31.542 -11.435 -1.174 1.00 58.31 114 ALA A N 1
ATOM 863 C CA . ALA A 1 114 ? 30.714 -10.240 -1.325 1.00 58.31 114 ALA A CA 1
ATOM 864 C C . ALA A 1 114 ? 29.278 -10.574 -1.773 1.00 58.31 114 ALA A C 1
ATOM 866 O O . ALA A 1 114 ? 28.326 -10.164 -1.108 1.00 58.31 114 ALA A O 1
ATOM 867 N N . CYS A 1 115 ? 29.097 -11.399 -2.814 1.00 54.81 115 CYS A N 1
ATOM 868 C CA . CYS A 1 115 ? 27.746 -11.752 -3.282 1.00 54.81 115 CYS A CA 1
ATOM 869 C C . CYS A 1 115 ? 26.937 -12.593 -2.285 1.00 54.81 115 CYS A C 1
ATOM 871 O O . CYS A 1 115 ? 25.717 -12.514 -2.286 1.00 54.81 115 CYS A O 1
ATOM 873 N N . ARG A 1 116 ? 27.579 -13.351 -1.385 1.00 50.38 116 ARG A N 1
ATOM 874 C CA . ARG A 1 116 ? 26.861 -14.096 -0.332 1.00 50.38 116 ARG A CA 1
ATOM 875 C C . ARG A 1 116 ? 26.236 -13.207 0.745 1.00 50.38 116 ARG A C 1
ATOM 877 O O . ARG A 1 116 ? 25.337 -13.663 1.440 1.00 50.38 116 ARG A O 1
ATOM 884 N N . LYS A 1 117 ? 26.715 -11.971 0.909 1.00 49.94 117 LYS A N 1
ATOM 885 C CA . LYS A 1 117 ? 26.204 -11.030 1.920 1.00 49.94 117 LYS A CA 1
ATOM 886 C C . LYS A 1 117 ? 25.107 -10.114 1.387 1.00 49.94 117 LYS A C 1
ATOM 888 O O . LYS A 1 117 ? 24.285 -9.644 2.166 1.00 49.94 117 LYS A O 1
ATOM 893 N N . SER A 1 118 ? 25.072 -9.880 0.080 1.00 46.22 118 SER A N 1
ATOM 894 C CA . SER A 1 118 ? 24.019 -9.098 -0.557 1.00 46.22 118 SER A CA 1
ATOM 895 C C . SER A 1 118 ? 22.919 -10.040 -1.030 1.00 46.22 118 SER A C 1
ATOM 897 O O . SER A 1 118 ? 23.119 -10.792 -1.976 1.00 46.22 118 SER A O 1
ATOM 899 N N . ALA A 1 119 ? 21.735 -9.974 -0.420 1.00 43.00 119 ALA A N 1
ATOM 900 C CA . ALA A 1 119 ? 20.519 -10.656 -0.883 1.00 43.00 119 ALA A CA 1
ATOM 901 C C . ALA A 1 119 ? 19.974 -10.066 -2.209 1.00 43.00 119 ALA A C 1
ATOM 903 O O . ALA A 1 119 ? 18.771 -9.901 -2.392 1.00 43.00 119 ALA A O 1
ATOM 904 N N . ALA A 1 120 ? 20.861 -9.685 -3.128 1.00 43.59 120 ALA A N 1
ATOM 905 C CA . ALA A 1 120 ? 20.529 -9.110 -4.416 1.00 43.59 120 ALA A CA 1
ATOM 906 C C . ALA A 1 120 ? 20.541 -10.221 -5.470 1.00 43.59 120 ALA A C 1
ATOM 908 O O . ALA A 1 120 ? 21.595 -10.750 -5.821 1.00 43.59 120 ALA A O 1
ATOM 909 N N . ALA A 1 121 ? 19.371 -10.524 -6.031 1.00 43.88 121 ALA A N 1
ATOM 910 C CA . ALA A 1 121 ? 19.169 -11.444 -7.158 1.00 43.88 121 ALA A CA 1
ATOM 911 C C . ALA A 1 121 ? 19.808 -10.970 -8.491 1.00 43.88 121 ALA A C 1
ATOM 913 O O . ALA A 1 121 ? 19.472 -11.466 -9.559 1.00 43.88 121 ALA A O 1
ATOM 914 N N . LEU A 1 122 ? 20.725 -10.002 -8.434 1.00 44.78 122 LEU A N 1
ATOM 915 C CA . LEU A 1 122 ? 21.420 -9.370 -9.557 1.00 44.78 122 LEU A CA 1
ATOM 916 C C . LEU A 1 122 ? 22.941 -9.555 -9.453 1.00 44.78 122 LEU A C 1
ATOM 918 O O . LEU A 1 122 ? 23.702 -8.709 -9.906 1.00 44.78 122 LEU A O 1
ATOM 922 N N . CYS A 1 123 ? 23.410 -10.637 -8.832 1.00 41.03 123 CYS A N 1
ATOM 923 C CA . CYS A 1 123 ? 24.830 -10.968 -8.867 1.00 41.03 123 CYS A CA 1
ATOM 924 C C . CYS A 1 123 ? 25.176 -11.498 -10.280 1.00 41.03 123 CYS A C 1
ATOM 926 O O . CYS A 1 123 ? 24.743 -12.600 -10.623 1.00 41.03 123 CYS A O 1
ATOM 928 N N . PRO A 1 124 ? 25.941 -10.766 -11.115 1.00 47.94 124 PRO A N 1
ATOM 929 C CA . PRO A 1 124 ? 26.172 -11.108 -12.519 1.00 47.94 124 PRO A CA 1
ATOM 930 C C . PRO A 1 124 ? 27.280 -12.166 -12.662 1.00 47.94 124 PRO A C 1
ATOM 932 O O . PRO A 1 124 ? 28.076 -12.130 -13.595 1.00 47.94 124 PRO A O 1
ATOM 935 N N . LEU A 1 125 ? 27.382 -13.106 -11.716 1.00 46.44 125 LEU A N 1
ATOM 936 C CA . LEU A 1 125 ? 28.444 -14.118 -11.723 1.00 46.44 125 LEU A CA 1
ATOM 937 C C . LEU A 1 125 ? 28.298 -15.131 -12.863 1.00 46.44 125 LEU A C 1
ATOM 939 O O . LEU A 1 125 ? 29.257 -15.835 -13.156 1.00 46.44 125 LEU A O 1
ATOM 943 N N . THR A 1 126 ? 27.148 -15.185 -13.535 1.00 44.09 126 THR A N 1
ATOM 944 C CA . THR A 1 126 ? 26.962 -15.985 -14.754 1.00 44.09 126 THR A CA 1
ATOM 945 C C . THR A 1 126 ? 27.628 -15.377 -15.992 1.00 44.09 126 THR A C 1
ATOM 947 O O . THR A 1 126 ? 27.747 -16.072 -16.993 1.00 44.09 126 THR A O 1
ATOM 950 N N . ALA A 1 127 ? 28.100 -14.124 -15.934 1.00 42.50 127 ALA A N 1
ATOM 951 C CA . ALA A 1 127 ? 28.782 -13.450 -17.044 1.00 42.50 127 ALA A CA 1
ATOM 952 C C . ALA A 1 127 ? 30.304 -13.296 -16.846 1.00 42.50 127 ALA A C 1
ATOM 954 O O . ALA A 1 127 ? 30.979 -12.753 -17.717 1.00 42.50 127 ALA A O 1
ATOM 955 N N . CYS A 1 128 ? 30.868 -13.761 -15.724 1.00 37.53 128 CYS A N 1
ATOM 956 C CA . CYS A 1 128 ? 32.320 -13.777 -15.547 1.00 37.53 128 CYS A CA 1
ATOM 957 C C . CYS A 1 128 ? 32.917 -14.891 -16.420 1.00 37.53 128 CYS A C 1
ATOM 959 O O . CYS A 1 128 ? 32.630 -16.060 -16.148 1.00 37.53 128 CYS A O 1
ATOM 961 N N . PRO A 1 129 ? 33.761 -14.585 -17.425 1.00 36.31 129 PRO A N 1
ATOM 962 C CA . PRO A 1 129 ? 34.496 -15.630 -18.116 1.00 36.31 129 PRO A CA 1
ATOM 963 C C . PRO A 1 129 ? 35.357 -16.345 -17.075 1.00 36.31 129 PRO A C 1
ATOM 965 O O . PRO A 1 129 ? 36.148 -15.714 -16.367 1.00 36.31 129 PRO A O 1
ATOM 968 N N . ALA A 1 130 ? 35.171 -17.658 -16.945 1.00 38.81 130 ALA A N 1
ATOM 969 C CA . ALA A 1 130 ? 36.118 -18.485 -16.222 1.00 38.81 130 ALA A CA 1
ATOM 970 C C . ALA A 1 130 ? 37.481 -18.281 -16.894 1.00 38.81 130 ALA A C 1
ATOM 972 O O . ALA A 1 130 ? 37.659 -18.629 -18.061 1.00 38.81 130 ALA A O 1
ATOM 973 N N . ARG A 1 131 ? 38.424 -17.650 -16.186 1.00 39.84 131 ARG A N 1
ATOM 974 C CA . ARG A 1 131 ? 39.830 -17.774 -16.569 1.00 39.84 131 ARG A CA 1
ATOM 975 C C . ARG A 1 131 ? 40.235 -19.246 -16.386 1.00 39.84 131 ARG A C 1
ATOM 977 O O . ARG A 1 131 ? 39.729 -19.856 -15.440 1.00 39.84 131 ARG A O 1
ATOM 984 N N . PRO A 1 132 ? 41.073 -19.792 -17.285 1.00 39.94 132 PRO A N 1
ATOM 985 C CA . PRO A 1 132 ? 41.592 -21.152 -17.164 1.00 39.94 132 PRO A CA 1
ATOM 986 C C . PRO A 1 132 ? 42.362 -21.354 -15.855 1.00 39.94 132 PRO A C 1
ATOM 988 O O . PRO A 1 132 ? 42.929 -20.359 -15.341 1.00 39.94 132 PRO A O 1
#

Foldseek 3Di:
DVVVCVVVVNAKDWDFCCALLLFDGDIDMDGDPVVVVVVCPDPCCVVRPDDPVSVVRSVVSVVLVVVVVCNCVPRVSNVVVVDDPVVVVVPDDPCPVVVVVVVVVDDPVVLVVVVVVDPDPPSVVVPDPPDD

Secondary structure (DSSP, 8-state):
-HHHHHHTT-SEEEEETTTTT-SSS-EEEEE-HHHHHHHHTSGGGTTSPPPHHHHHHHHHHHHHTT-HHHHHHH-HHHHHHS--HHHHHH---TTHHHHHHHHHHS-HHHHHHHHTT---TT--GGGS----

Radius of gyration: 21.92 Å; chains: 1; bounding box: 59×36×46 Å

Sequence (132 aa):
MPQQLIADGVSLVSFSGDKLLGGPQAGIIVGKKALIERIQSHPLKRALRADKMTLAALEATLRLYQHPETLVERLPTLRLLTRSAEDIHSRQPACGPHLNSVLASCSTSELKRACRKSAAALCPLTACPARP